Protein AF-A0A7R6V7Q6-F1 (afdb_monomer)

Nearest PDB structures (foldseek):
  5gw1-assembly1_B  TM=4.622E-01  e=5.283E-01  Homo sapiens
  5gw1-assembly2_D  TM=3.504E-01  e=2.766E-01  Homo sapiens
  6koi-assembly11_U  TM=4.047E-01  e=8.970E-01  Homo sapiens
  1fa0-assembly1_A  TM=3.183E-01  e=2.586E+00  Saccharomyces cerevisiae
  9asn-assembly1_B  TM=2.276E-01  e=1.436E+00  Homo sapiens

Structure (mmCIF, N/CA/C/O backbone):
data_AF-A0A7R6V7Q6-F1
#
_entry.id   AF-A0A7R6V7Q6-F1
#
loop_
_atom_site.group_PDB
_atom_site.id
_atom_site.type_symbol
_atom_site.label_atom_id
_atom_site.label_alt_id
_atom_site.label_comp_id
_atom_site.label_asym_id
_atom_site.label_entity_id
_atom_site.label_seq_id
_atom_site.pdbx_PDB_ins_code
_atom_site.Cartn_x
_atom_site.Cartn_y
_atom_site.Cartn_z
_atom_site.occupancy
_atom_site.B_iso_or_equiv
_atom_site.auth_seq_id
_atom_site.auth_co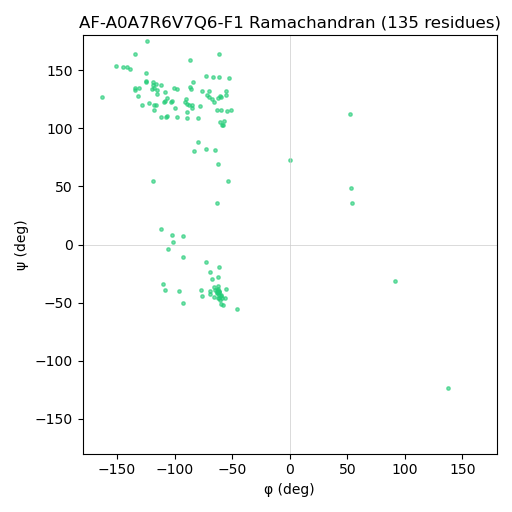mp_id
_atom_site.auth_asym_id
_atom_site.auth_atom_id
_atom_site.pdbx_PDB_model_num
ATOM 1 N N . MET A 1 1 ? 12.159 -14.041 18.995 1.00 44.66 1 MET A N 1
ATOM 2 C CA . MET A 1 1 ? 11.459 -13.236 17.969 1.00 44.66 1 MET A CA 1
ATOM 3 C C . MET A 1 1 ? 11.761 -11.775 18.256 1.00 44.66 1 MET A C 1
ATOM 5 O O . MET A 1 1 ? 11.492 -11.346 19.369 1.00 44.66 1 MET A O 1
ATOM 9 N N . LYS A 1 2 ? 12.407 -11.044 17.337 1.00 49.69 2 LYS A N 1
ATOM 10 C CA . LYS A 1 2 ? 12.547 -9.586 17.486 1.00 49.69 2 LYS A CA 1
ATOM 11 C C . LYS A 1 2 ? 11.165 -8.964 17.267 1.00 49.69 2 LYS A C 1
ATOM 13 O O . LYS A 1 2 ? 10.481 -9.353 16.325 1.00 49.69 2 LYS A O 1
ATOM 18 N N . SER A 1 3 ? 10.752 -8.061 18.152 1.00 66.62 3 SER A N 1
ATOM 19 C CA . SER A 1 3 ? 9.562 -7.231 17.945 1.00 66.62 3 SER A CA 1
ATOM 20 C C . SER A 1 3 ? 9.772 -6.396 16.685 1.00 66.62 3 SER A C 1
ATOM 22 O O . SER A 1 3 ? 10.814 -5.748 16.579 1.00 66.62 3 SER A O 1
ATOM 24 N N . LYS A 1 4 ? 8.823 -6.420 15.744 1.00 77.38 4 LYS A N 1
ATOM 25 C CA . LYS A 1 4 ? 8.814 -5.469 14.623 1.00 77.38 4 LYS A CA 1
ATOM 26 C C . LYS A 1 4 ? 8.554 -4.068 15.177 1.00 77.38 4 LYS A C 1
ATOM 28 O O . LYS A 1 4 ? 7.823 -3.922 16.159 1.00 77.38 4 LYS A O 1
ATOM 33 N N . GLU A 1 5 ? 9.180 -3.057 14.588 1.00 83.81 5 GLU A N 1
ATOM 34 C CA . GLU A 1 5 ? 8.873 -1.663 14.914 1.00 83.81 5 GLU A CA 1
ATOM 35 C C . GLU A 1 5 ? 7.499 -1.311 14.339 1.00 83.81 5 GLU A C 1
ATOM 37 O O . GLU A 1 5 ? 7.254 -1.568 13.162 1.00 83.81 5 GLU A O 1
ATOM 42 N N . GLN A 1 6 ? 6.605 -0.750 15.154 1.00 86.94 6 GLN A N 1
ATOM 43 C CA . GLN A 1 6 ? 5.268 -0.358 14.715 1.00 86.94 6 GLN A CA 1
ATOM 44 C C . GLN A 1 6 ? 5.197 1.158 14.508 1.00 86.94 6 GLN A C 1
ATOM 46 O O . GLN A 1 6 ? 5.419 1.929 15.441 1.00 86.94 6 GLN A O 1
ATOM 51 N N . LEU A 1 7 ? 4.838 1.578 13.296 1.00 86.56 7 LEU A N 1
ATOM 52 C CA . LEU A 1 7 ? 4.724 2.978 12.889 1.00 86.56 7 LEU A CA 1
ATOM 53 C C . LEU A 1 7 ? 3.272 3.306 12.525 1.00 86.56 7 LEU A C 1
ATOM 55 O O . LEU A 1 7 ? 2.607 2.518 11.858 1.00 86.56 7 LEU A O 1
ATOM 59 N N . ILE A 1 8 ? 2.773 4.474 12.942 1.00 86.19 8 ILE A N 1
ATOM 60 C CA . ILE A 1 8 ? 1.399 4.912 12.647 1.00 86.19 8 ILE A CA 1
ATOM 61 C C . ILE A 1 8 ? 1.417 5.897 11.479 1.00 86.19 8 ILE A C 1
ATOM 63 O O . ILE A 1 8 ? 1.986 6.985 11.584 1.00 86.19 8 ILE A O 1
ATOM 67 N N . ALA A 1 9 ? 0.771 5.528 10.377 1.00 83.19 9 ALA A N 1
ATOM 68 C CA . ALA A 1 9 ? 0.695 6.356 9.181 1.00 83.19 9 ALA A CA 1
ATOM 69 C C . ALA A 1 9 ? -0.461 7.360 9.242 1.00 83.19 9 ALA A C 1
ATOM 71 O O . ALA A 1 9 ? -1.595 6.991 9.559 1.00 83.19 9 ALA A O 1
ATOM 72 N N . LYS A 1 10 ? -0.170 8.618 8.882 1.00 80.31 10 LYS A N 1
ATOM 73 C CA . LYS A 1 10 ? -1.153 9.714 8.859 1.00 80.31 10 LYS A CA 1
ATOM 74 C C . LYS A 1 10 ? -1.539 10.157 7.456 1.00 80.31 10 LYS A C 1
ATOM 76 O O . LYS A 1 10 ? -2.688 10.512 7.224 1.00 80.31 10 LYS A O 1
ATOM 81 N N . GLN A 1 11 ? -0.576 10.199 6.539 1.00 85.94 11 GLN A N 1
ATOM 82 C CA . GLN A 1 11 ? -0.793 10.663 5.170 1.00 85.94 11 GLN A CA 1
ATOM 83 C C . GLN A 1 11 ? 0.056 9.863 4.189 1.00 85.94 11 GLN A C 1
ATOM 85 O O . GLN A 1 11 ? 1.137 9.385 4.537 1.00 85.94 11 GLN A O 1
ATOM 90 N N . PHE A 1 12 ? -0.428 9.780 2.953 1.00 89.19 12 PHE A N 1
ATOM 91 C CA . PHE A 1 12 ? 0.195 9.028 1.874 1.00 89.19 12 PHE A CA 1
ATOM 92 C C . PHE A 1 12 ? 0.448 9.929 0.667 1.00 89.19 12 PHE A C 1
ATOM 94 O O . PHE A 1 12 ? -0.388 10.756 0.303 1.00 89.19 12 PHE A O 1
ATOM 101 N N . THR A 1 13 ? 1.591 9.746 0.020 1.00 90.31 13 THR A N 1
ATOM 102 C CA . THR A 1 13 ? 1.916 10.350 -1.276 1.00 90.31 13 THR A CA 1
ATOM 103 C C . THR A 1 13 ? 2.511 9.273 -2.167 1.00 90.31 13 THR A C 1
ATOM 105 O O . THR A 1 13 ? 3.376 8.527 -1.722 1.00 90.31 13 THR A O 1
ATOM 108 N N . SER A 1 14 ? 2.061 9.166 -3.413 1.00 90.94 14 SER A N 1
ATOM 109 C CA . S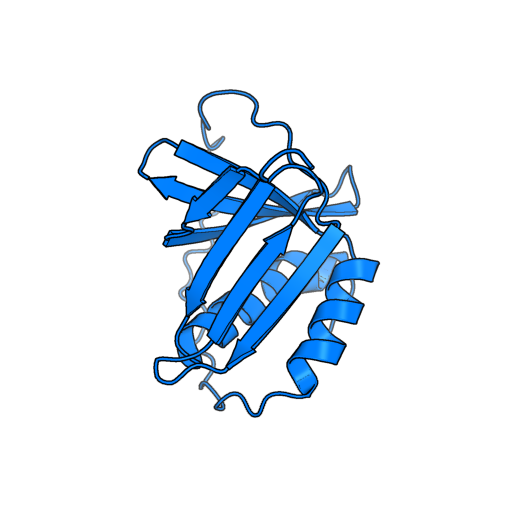ER A 1 14 ? 2.572 8.179 -4.366 1.00 90.94 14 SER A CA 1
ATOM 110 C C . SER A 1 14 ? 3.342 8.856 -5.494 1.00 90.94 14 SER A C 1
ATOM 112 O O . SER A 1 14 ? 2.916 9.874 -6.037 1.00 90.94 14 SER A O 1
ATOM 114 N N . VAL A 1 15 ? 4.479 8.268 -5.856 1.00 91.12 15 VAL A N 1
ATOM 115 C CA . VAL A 1 15 ? 5.326 8.703 -6.971 1.00 91.12 15 VAL A CA 1
ATOM 116 C C . VAL A 1 15 ? 5.723 7.469 -7.769 1.00 91.12 15 VAL A C 1
ATOM 118 O O . VAL A 1 15 ? 6.092 6.454 -7.185 1.00 91.12 15 VAL A O 1
ATOM 121 N N . TYR A 1 16 ? 5.632 7.530 -9.092 1.00 91.50 16 TYR A N 1
ATOM 122 C CA . TYR A 1 16 ? 6.140 6.464 -9.949 1.00 91.50 16 TYR A CA 1
ATOM 123 C C . TYR A 1 16 ? 7.623 6.699 -10.245 1.00 91.50 16 TYR A C 1
ATOM 125 O O . TYR A 1 16 ? 8.020 7.827 -10.537 1.00 91.50 16 TYR A O 1
ATOM 133 N N . ASP A 1 17 ? 8.431 5.645 -10.164 1.00 88.50 17 ASP A N 1
ATOM 134 C CA . ASP A 1 17 ? 9.834 5.665 -10.560 1.00 88.50 17 ASP A CA 1
ATOM 135 C C . ASP A 1 17 ? 10.030 4.801 -11.804 1.00 88.50 17 ASP A C 1
ATOM 137 O O . ASP A 1 17 ? 9.933 3.572 -11.763 1.00 88.50 17 ASP A O 1
ATOM 141 N N . GLU A 1 18 ? 10.308 5.475 -12.919 1.00 85.56 18 GLU A N 1
ATOM 142 C CA . GLU A 1 18 ? 10.476 4.851 -14.231 1.00 85.56 18 GLU A CA 1
ATOM 143 C C . GLU A 1 18 ? 11.752 4.007 -14.333 1.00 85.56 18 GLU A C 1
ATOM 145 O O . GLU A 1 18 ? 11.823 3.111 -15.170 1.00 85.56 18 GLU A O 1
ATOM 150 N N . ARG A 1 19 ? 12.775 4.285 -13.510 1.00 86.12 19 ARG A N 1
ATOM 151 C CA . ARG A 1 19 ? 14.068 3.584 -13.575 1.00 86.12 19 ARG A CA 1
ATOM 152 C C . ARG A 1 19 ? 13.978 2.206 -12.940 1.00 86.12 19 ARG A C 1
ATOM 154 O O . ARG A 1 19 ? 14.580 1.261 -13.439 1.00 86.12 19 ARG A O 1
ATOM 161 N N . GLU A 1 20 ? 13.242 2.118 -11.838 1.00 83.62 20 GLU A N 1
ATOM 162 C CA . GLU A 1 20 ? 13.043 0.883 -11.076 1.00 83.62 20 GLU A CA 1
ATOM 163 C C . GLU A 1 20 ? 11.777 0.117 -11.502 1.00 83.62 20 GLU A C 1
ATOM 165 O O . GLU A 1 20 ? 11.601 -1.026 -11.075 1.00 83.62 20 GLU A O 1
ATOM 170 N N . ASP A 1 21 ? 10.905 0.733 -12.318 1.00 87.56 21 ASP A N 1
ATOM 171 C CA . ASP A 1 21 ? 9.555 0.257 -12.672 1.00 87.56 21 ASP A CA 1
ATOM 172 C C . ASP A 1 21 ? 8.710 -0.058 -11.422 1.00 87.56 21 ASP A C 1
ATOM 174 O O . ASP A 1 21 ? 8.129 -1.137 -11.244 1.00 87.56 21 ASP A O 1
ATOM 178 N N . ARG A 1 22 ? 8.701 0.885 -10.472 1.00 92.31 22 ARG A N 1
ATOM 179 C CA . ARG A 1 22 ? 8.063 0.718 -9.157 1.00 92.31 22 ARG A CA 1
ATOM 180 C C . ARG A 1 22 ? 7.322 1.972 -8.725 1.00 92.31 22 ARG A C 1
ATOM 182 O O . ARG A 1 22 ? 7.701 3.094 -9.048 1.00 92.31 22 ARG A O 1
ATOM 189 N N . LEU A 1 23 ? 6.276 1.782 -7.925 1.00 93.56 23 LEU A N 1
ATOM 190 C CA . LEU A 1 23 ? 5.609 2.874 -7.225 1.00 93.56 23 LEU A CA 1
ATOM 191 C C . LEU A 1 23 ? 6.261 3.080 -5.860 1.00 93.56 23 LEU A C 1
ATOM 193 O O . LEU A 1 23 ? 6.335 2.153 -5.057 1.00 93.56 23 LEU A O 1
ATOM 197 N N . ARG A 1 24 ? 6.696 4.306 -5.582 1.00 93.25 24 ARG A N 1
ATOM 198 C CA . ARG A 1 24 ? 7.128 4.754 -4.261 1.00 93.25 24 ARG A CA 1
ATOM 199 C C . ARG A 1 24 ? 5.923 5.300 -3.507 1.00 93.25 24 ARG A C 1
ATOM 201 O O . ARG A 1 24 ? 5.370 6.330 -3.890 1.00 93.25 24 ARG A O 1
ATOM 208 N N . LEU A 1 25 ? 5.526 4.627 -2.434 1.00 92.38 25 LEU A N 1
ATOM 209 C CA . LEU A 1 25 ? 4.519 5.111 -1.497 1.00 92.38 25 LEU A CA 1
ATOM 210 C C . LEU A 1 25 ? 5.226 5.748 -0.299 1.00 92.38 25 LEU A C 1
A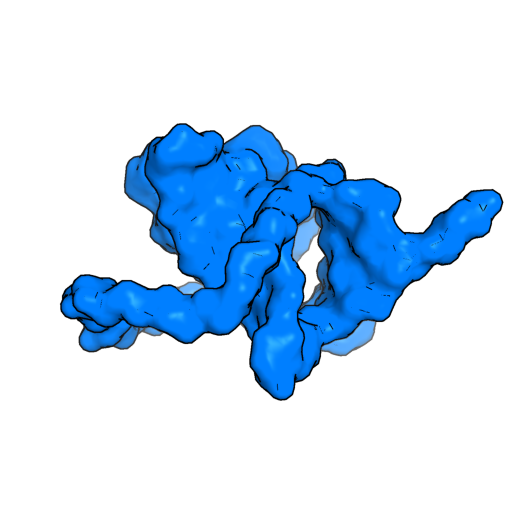TOM 212 O O . LEU A 1 25 ? 5.860 5.071 0.505 1.00 92.38 25 LEU A O 1
ATOM 216 N N . ILE A 1 26 ? 5.129 7.065 -0.200 1.00 91.56 26 ILE A N 1
ATOM 217 C CA . ILE A 1 26 ? 5.674 7.864 0.890 1.00 91.56 26 ILE A CA 1
ATOM 218 C C . ILE A 1 26 ? 4.615 7.962 1.983 1.00 91.56 26 ILE A C 1
ATOM 220 O O . ILE A 1 26 ? 3.514 8.467 1.761 1.00 91.56 26 ILE A O 1
ATOM 224 N N . VAL A 1 27 ? 4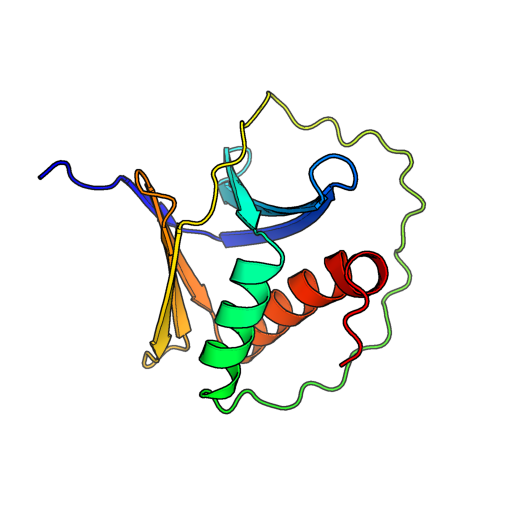.970 7.490 3.168 1.00 89.81 27 VAL A N 1
ATOM 225 C CA . VAL A 1 27 ? 4.128 7.451 4.355 1.00 89.81 27 VAL A CA 1
ATOM 226 C C . VAL A 1 27 ? 4.614 8.515 5.331 1.00 89.81 27 VAL A C 1
ATOM 228 O O . VAL A 1 27 ? 5.684 8.385 5.921 1.00 89.81 27 VAL A O 1
ATOM 231 N N . ASN A 1 28 ? 3.833 9.571 5.536 1.00 85.56 28 ASN A N 1
ATOM 232 C CA . ASN A 1 28 ? 4.169 10.597 6.521 1.00 85.56 28 ASN A CA 1
ATOM 233 C C . ASN A 1 28 ? 3.672 10.161 7.906 1.00 85.56 28 ASN A C 1
ATOM 235 O O . ASN A 1 28 ? 2.471 9.944 8.106 1.00 85.56 28 ASN A O 1
ATOM 239 N N . LEU A 1 29 ? 4.603 10.035 8.857 1.00 81.88 29 LEU A N 1
ATOM 240 C CA . LEU A 1 29 ? 4.327 9.596 10.232 1.00 81.88 29 LEU A CA 1
ATOM 241 C C . LEU A 1 29 ? 4.074 10.804 11.141 1.00 81.88 29 LEU A C 1
ATOM 243 O O . LEU A 1 29 ? 3.066 10.871 11.840 1.00 81.88 29 LEU A O 1
ATOM 247 N N . ASN A 1 30 ? 4.980 11.783 11.091 1.00 76.06 30 ASN A N 1
ATOM 248 C CA . ASN A 1 30 ? 4.914 13.085 11.760 1.00 76.06 30 ASN A CA 1
ATOM 249 C C . ASN A 1 30 ? 5.927 13.996 11.080 1.00 76.06 30 ASN A C 1
ATOM 251 O O . ASN A 1 30 ? 7.077 13.604 11.001 1.00 76.06 30 ASN A O 1
ATOM 255 N N . TYR A 1 31 ? 5.557 15.191 10.616 1.00 64.25 31 TYR A N 1
ATOM 256 C CA . TYR A 1 31 ? 6.515 16.068 9.934 1.00 64.25 31 TYR A CA 1
ATOM 257 C C . TYR A 1 31 ? 7.769 16.338 10.800 1.00 64.25 31 TYR A C 1
ATOM 259 O O . TYR A 1 31 ? 7.607 16.697 11.969 1.00 64.25 31 TYR A O 1
ATOM 267 N N . PRO A 1 32 ? 9.001 16.206 10.262 1.00 71.19 32 PRO A N 1
ATOM 268 C CA . PRO A 1 32 ? 9.365 15.824 8.887 1.00 71.19 32 PRO A CA 1
ATOM 269 C C . PRO A 1 32 ? 9.622 14.310 8.681 1.00 71.19 32 PRO A C 1
ATOM 271 O O . PRO A 1 32 ? 10.078 13.900 7.618 1.00 71.19 32 PRO A O 1
ATOM 274 N N . THR A 1 33 ? 9.366 13.470 9.684 1.00 81.25 33 THR A N 1
ATOM 275 C CA . THR A 1 33 ? 9.524 12.011 9.652 1.00 81.25 33 THR A CA 1
ATOM 276 C C . THR A 1 33 ? 8.549 11.334 8.686 1.00 81.25 33 THR A C 1
ATOM 278 O O . THR A 1 33 ? 7.320 11.397 8.830 1.00 81.25 33 THR A O 1
ATOM 281 N N . ARG A 1 34 ? 9.126 10.598 7.739 1.00 87.00 34 ARG A N 1
ATOM 282 C CA . ARG A 1 34 ? 8.424 9.779 6.753 1.00 87.00 34 ARG A CA 1
ATOM 283 C C . ARG A 1 34 ? 9.069 8.402 6.629 1.00 87.00 34 ARG A C 1
ATOM 285 O O . ARG A 1 34 ? 10.220 8.219 7.025 1.00 87.00 34 ARG A O 1
ATOM 292 N N . TYR A 1 35 ? 8.335 7.477 6.033 1.00 89.06 35 TYR A N 1
ATOM 293 C CA . TYR A 1 35 ? 8.781 6.138 5.689 1.00 89.06 35 TYR A CA 1
ATOM 294 C C . TYR A 1 35 ? 8.413 5.846 4.237 1.00 89.06 35 TYR A C 1
ATOM 296 O O . TYR A 1 35 ? 7.299 6.140 3.808 1.00 89.06 35 TYR A O 1
ATOM 304 N N . ASP A 1 36 ? 9.337 5.294 3.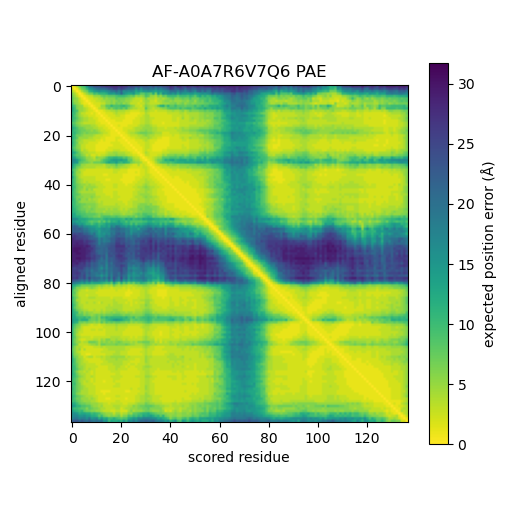464 1.00 92.00 36 ASP A N 1
ATOM 305 C CA . ASP A 1 36 ? 9.185 5.173 2.019 1.00 92.00 36 ASP A CA 1
ATOM 306 C C . ASP A 1 36 ? 9.116 3.698 1.636 1.00 92.00 36 ASP A C 1
ATOM 308 O O . ASP A 1 36 ? 9.969 2.908 2.030 1.00 92.00 36 ASP A O 1
ATOM 312 N N . LEU A 1 37 ? 8.105 3.333 0.854 1.00 93.38 37 LEU A N 1
ATOM 313 C CA . LEU A 1 37 ? 7.830 1.956 0.463 1.00 93.38 37 LEU A CA 1
ATOM 314 C C . LEU A 1 37 ? 7.906 1.788 -1.052 1.00 93.38 37 LEU A C 1
ATOM 316 O O . LEU A 1 37 ? 7.342 2.592 -1.791 1.00 93.38 37 LEU A O 1
ATOM 320 N N . TRP A 1 38 ? 8.529 0.709 -1.514 1.00 95.56 38 TRP A N 1
ATOM 321 C CA . TRP A 1 38 ? 8.443 0.247 -2.894 1.00 95.56 38 TRP A CA 1
ATOM 322 C C . TRP A 1 38 ? 7.296 -0.743 -3.062 1.00 95.56 38 TRP A C 1
ATOM 324 O O . TRP A 1 38 ? 7.276 -1.808 -2.447 1.00 95.56 38 TRP A O 1
ATOM 334 N N . ILE A 1 39 ? 6.383 -0.417 -3.969 1.00 94.44 39 ILE A N 1
ATOM 335 C CA . ILE A 1 39 ? 5.302 -1.282 -4.426 1.00 94.44 39 ILE A CA 1
ATOM 336 C C . ILE A 1 39 ? 5.609 -1.701 -5.861 1.00 94.44 39 ILE A C 1
ATOM 338 O O . ILE A 1 39 ? 5.780 -0.869 -6.754 1.00 94.44 39 ILE A O 1
ATOM 342 N N . THR A 1 40 ? 5.677 -3.011 -6.087 1.00 93.12 40 THR A N 1
ATOM 343 C CA . THR A 1 40 ? 5.847 -3.583 -7.428 1.00 93.12 40 THR A CA 1
ATOM 344 C C . THR A 1 40 ? 4.500 -3.762 -8.115 1.00 93.12 40 THR A C 1
ATOM 346 O O . THR A 1 40 ? 3.463 -3.898 -7.459 1.00 93.12 40 THR A O 1
ATOM 349 N N . ARG A 1 41 ? 4.515 -3.856 -9.447 1.00 91.00 41 ARG A N 1
ATOM 350 C CA . ARG A 1 41 ? 3.316 -4.153 -10.240 1.00 91.00 41 ARG A CA 1
ATOM 351 C C . ARG A 1 41 ? 2.634 -5.455 -9.820 1.00 91.00 41 ARG A C 1
ATOM 353 O O . ARG A 1 41 ? 1.422 -5.486 -9.628 1.00 91.00 41 ARG A O 1
ATOM 360 N N . ALA A 1 42 ? 3.415 -6.520 -9.628 1.00 89.62 42 ALA A N 1
ATOM 361 C CA . ALA A 1 42 ? 2.898 -7.821 -9.209 1.00 89.62 42 ALA A CA 1
ATOM 362 C C . ALA A 1 42 ? 2.249 -7.765 -7.818 1.00 89.62 42 ALA A C 1
ATOM 364 O O . ALA A 1 42 ? 1.215 -8.392 -7.595 1.00 89.62 42 ALA A O 1
ATOM 365 N N . PHE A 1 43 ? 2.839 -7.001 -6.893 1.00 91.50 43 PHE A N 1
ATOM 366 C CA . PHE A 1 43 ? 2.258 -6.792 -5.572 1.00 91.50 43 PHE A CA 1
ATOM 367 C C . PHE A 1 43 ? 0.942 -6.012 -5.656 1.00 91.50 43 PHE A C 1
ATOM 369 O O . PHE A 1 43 ? -0.046 -6.423 -5.053 1.00 91.50 43 PHE A O 1
ATOM 376 N N . LEU A 1 44 ? 0.901 -4.934 -6.450 1.00 90.94 44 LEU A N 1
ATOM 377 C CA . LEU A 1 44 ? -0.311 -4.133 -6.615 1.00 90.94 44 LEU A CA 1
ATOM 378 C C . LEU A 1 44 ? -1.476 -4.963 -7.167 1.00 90.94 44 LEU A C 1
ATOM 380 O O . LEU A 1 44 ? -2.580 -4.861 -6.651 1.00 90.94 44 LEU A O 1
ATOM 384 N N . ILE A 1 45 ? -1.240 -5.814 -8.168 1.00 87.81 45 ILE A N 1
ATOM 385 C CA . ILE A 1 45 ? -2.293 -6.670 -8.740 1.00 87.81 45 ILE A CA 1
ATOM 386 C C . ILE A 1 45 ? -2.885 -7.604 -7.675 1.00 87.81 45 ILE A C 1
ATOM 388 O O . ILE A 1 45 ? -4.103 -7.709 -7.567 1.00 87.81 45 ILE A O 1
ATOM 392 N N . LYS A 1 46 ? -2.038 -8.232 -6.847 1.00 88.06 46 LYS A N 1
ATOM 393 C CA . LYS A 1 46 ? -2.500 -9.075 -5.730 1.00 88.06 46 LYS A CA 1
ATOM 394 C C . LYS A 1 46 ? -3.298 -8.274 -4.703 1.00 88.06 46 LYS A C 1
ATOM 396 O O . LYS A 1 46 ? -4.320 -8.742 -4.220 1.00 88.06 46 LYS A O 1
ATOM 401 N N . LEU A 1 47 ? -2.846 -7.061 -4.387 1.00 87.75 47 LEU A N 1
ATOM 402 C CA . LEU A 1 47 ? -3.549 -6.175 -3.464 1.00 87.75 47 LEU A CA 1
ATOM 403 C C . LEU A 1 47 ? -4.935 -5.784 -3.997 1.00 87.75 47 LEU A C 1
ATOM 405 O O . LEU A 1 47 ? -5.890 -5.762 -3.229 1.00 87.75 47 LEU A O 1
ATOM 409 N N . LEU A 1 48 ? -5.062 -5.495 -5.294 1.00 87.94 48 LEU A N 1
ATOM 410 C CA . LEU A 1 48 ? -6.348 -5.173 -5.920 1.00 87.94 48 LEU A CA 1
ATOM 411 C C . LEU A 1 48 ? -7.316 -6.361 -5.900 1.00 87.94 48 LEU A C 1
ATOM 413 O O . LEU A 1 48 ? -8.499 -6.164 -5.635 1.00 87.94 48 LEU A O 1
ATOM 417 N N . ASP A 1 49 ? -6.818 -7.577 -6.129 1.00 87.69 49 ASP A N 1
ATOM 418 C CA . ASP A 1 49 ? -7.617 -8.802 -6.019 1.00 87.69 49 ASP A CA 1
ATOM 419 C C . ASP A 1 49 ? -8.153 -8.997 -4.591 1.00 87.69 49 ASP A C 1
ATOM 421 O O . ASP A 1 49 ? -9.352 -9.191 -4.393 1.00 87.69 49 ASP A O 1
ATOM 425 N N . GLU A 1 50 ? -7.306 -8.824 -3.572 1.00 86.25 50 GLU A N 1
ATOM 426 C CA . GLU A 1 50 ? -7.740 -8.852 -2.169 1.00 86.25 50 GLU A CA 1
ATOM 427 C C . GLU A 1 50 ? -8.753 -7.747 -1.848 1.00 86.25 50 GLU A C 1
ATOM 429 O O . GLU A 1 50 ? -9.751 -7.987 -1.168 1.00 86.25 50 GLU A O 1
ATOM 434 N N . LEU A 1 51 ? -8.535 -6.540 -2.375 1.00 86.31 51 LEU A N 1
ATOM 435 C CA . LEU A 1 51 ? -9.422 -5.401 -2.161 1.00 86.31 51 LEU A CA 1
ATOM 436 C C . LEU A 1 51 ? -10.797 -5.574 -2.810 1.00 86.31 51 LEU A C 1
ATOM 438 O O . LEU A 1 51 ? -11.781 -5.058 -2.281 1.00 86.31 51 LEU A O 1
ATOM 442 N N . SER A 1 52 ? -10.878 -6.315 -3.917 1.00 84.06 52 SER A N 1
ATOM 443 C CA . SER A 1 52 ? -12.137 -6.594 -4.620 1.00 84.06 52 SER A CA 1
ATOM 444 C C . SER A 1 52 ? -13.153 -7.356 -3.760 1.00 84.06 52 SER A C 1
ATOM 446 O O . SER A 1 52 ? -14.354 -7.312 -4.020 1.00 84.06 52 SER A O 1
ATOM 448 N N . LYS A 1 53 ? -12.683 -8.010 -2.689 1.00 85.50 53 LYS A N 1
ATOM 449 C CA . LYS A 1 53 ? -13.515 -8.724 -1.713 1.00 85.50 53 LYS A CA 1
ATOM 450 C C . LYS A 1 53 ? -14.292 -7.775 -0.796 1.00 85.50 53 LYS A C 1
ATOM 452 O O . LYS A 1 53 ? -15.229 -8.211 -0.128 1.00 85.50 53 LYS A O 1
ATOM 457 N N . PHE A 1 54 ? -13.924 -6.492 -0.743 1.00 83.19 54 PHE A N 1
ATOM 458 C CA . PHE A 1 54 ? -14.617 -5.483 0.054 1.00 83.19 54 PHE A CA 1
ATOM 459 C C . PHE A 1 54 ? -15.596 -4.678 -0.805 1.00 83.19 54 PHE A C 1
ATOM 461 O O . PHE A 1 54 ? -15.251 -4.160 -1.864 1.00 83.19 54 PHE A O 1
ATOM 468 N N . SER A 1 55 ? -16.816 -4.489 -0.299 1.00 77.06 55 SER A N 1
ATOM 469 C CA . SER A 1 55 ? -17.798 -3.594 -0.916 1.00 77.06 55 SER A CA 1
ATOM 470 C C . SER A 1 55 ? -17.488 -2.140 -0.542 1.00 77.06 55 SER A C 1
ATOM 472 O O . SER A 1 55 ? -17.987 -1.632 0.463 1.00 77.06 55 SER A O 1
ATOM 474 N N . LEU A 1 56 ? -16.637 -1.472 -1.324 1.00 79.00 56 LEU A N 1
ATOM 475 C CA . LEU A 1 56 ? -16.323 -0.051 -1.139 1.00 79.00 56 LEU A CA 1
ATOM 476 C C . LEU A 1 56 ? -17.377 0.835 -1.829 1.00 79.00 56 LEU A C 1
ATOM 478 O O . LEU A 1 56 ? -17.784 0.521 -2.947 1.00 79.00 56 LEU A O 1
ATOM 482 N N . PRO A 1 57 ? -17.806 1.952 -1.211 1.00 71.44 57 PRO A N 1
ATOM 483 C CA . PRO A 1 57 ? -18.819 2.830 -1.793 1.00 71.44 57 PRO A CA 1
ATOM 484 C C . PRO A 1 57 ? -18.351 3.407 -3.132 1.00 71.44 57 PRO A C 1
ATOM 486 O O . PRO A 1 57 ? -17.168 3.716 -3.308 1.00 71.44 57 PRO A O 1
ATOM 489 N N . GLU A 1 58 ? -19.268 3.583 -4.084 1.00 66.31 58 GLU A N 1
ATOM 490 C CA . GLU A 1 58 ? -19.020 4.393 -5.276 1.00 66.31 58 GLU A CA 1
ATOM 491 C C . GLU A 1 58 ? -18.761 5.839 -4.842 1.00 66.31 58 GLU A C 1
ATOM 493 O O . GLU A 1 58 ? -19.514 6.408 -4.059 1.00 66.31 58 GLU A O 1
ATOM 498 N N . ILE A 1 59 ? -17.631 6.399 -5.269 1.00 62.53 59 ILE A N 1
ATOM 499 C CA . ILE A 1 59 ? -17.324 7.810 -5.047 1.00 62.53 59 ILE A CA 1
ATOM 500 C C . ILE A 1 59 ? -17.460 8.421 -6.428 1.00 62.53 59 ILE A C 1
ATOM 502 O O . ILE A 1 59 ? -16.805 7.937 -7.352 1.00 62.53 59 ILE A O 1
ATOM 506 N N . GLU A 1 60 ? -18.316 9.431 -6.563 1.00 59.91 60 GLU A N 1
ATOM 507 C CA . GLU A 1 60 ? -18.323 10.286 -7.745 1.00 59.91 60 GLU A CA 1
ATOM 508 C C . GLU A 1 60 ? -16.898 10.818 -7.903 1.00 59.91 60 GLU A C 1
ATOM 510 O O . GLU A 1 60 ? -16.379 11.471 -6.994 1.00 59.91 60 GLU A O 1
ATOM 515 N N . GLU A 1 61 ? -16.211 10.440 -8.985 1.00 55.47 61 GLU A N 1
ATOM 516 C CA . GLU A 1 61 ? -14.876 10.963 -9.244 1.00 55.47 61 GLU A CA 1
ATOM 517 C C . GLU A 1 61 ? -14.998 12.482 -9.334 1.00 55.47 61 GLU A C 1
ATOM 519 O O . GLU A 1 61 ? -15.473 13.008 -10.341 1.00 55.47 61 GLU A O 1
ATOM 524 N N . GLU A 1 62 ? -14.596 13.198 -8.278 1.00 49.91 62 GLU A N 1
ATOM 525 C CA . GLU A 1 62 ? -14.465 14.641 -8.389 1.00 49.91 62 GLU A CA 1
ATOM 526 C C . GLU A 1 62 ? -13.516 14.900 -9.567 1.00 49.91 62 GLU A C 1
ATOM 528 O O . GLU A 1 62 ? -12.443 14.270 -9.637 1.00 49.91 62 GLU A O 1
ATOM 533 N N . PRO A 1 63 ? -13.924 15.758 -10.526 1.00 40.06 63 PRO A N 1
ATOM 534 C CA . PRO A 1 63 ? -13.094 16.072 -11.672 1.00 40.06 63 PRO A CA 1
ATOM 535 C C . PRO A 1 63 ? -11.728 16.502 -11.149 1.00 40.06 63 PRO A C 1
ATOM 537 O O . PRO A 1 63 ? -11.657 17.132 -10.088 1.00 40.06 63 PRO A O 1
ATOM 540 N N . PRO A 1 64 ? -10.639 16.138 -11.844 1.00 43.06 64 PRO A N 1
ATOM 541 C CA . PRO A 1 64 ? -9.306 16.458 -11.377 1.00 43.06 64 PRO A CA 1
ATOM 542 C C . PRO A 1 64 ? -9.265 17.949 -11.071 1.00 43.06 64 PRO A C 1
ATOM 544 O O . PRO A 1 64 ? -9.424 18.776 -11.967 1.00 43.06 64 PRO A O 1
ATOM 547 N N . SER A 1 65 ? -9.059 18.301 -9.803 1.00 36.94 65 SER A N 1
ATOM 548 C CA . SER A 1 65 ? -8.578 19.628 -9.477 1.00 36.94 65 SER A CA 1
ATOM 549 C C . SER A 1 65 ? -7.275 19.763 -10.253 1.00 36.94 65 SER A C 1
ATOM 551 O O . SER A 1 65 ? -6.299 19.077 -9.937 1.00 36.94 65 SER A O 1
ATOM 553 N N . THR A 1 66 ? -7.301 20.558 -11.323 1.00 32.88 66 THR A N 1
ATOM 554 C CA . THR A 1 66 ? -6.168 20.960 -12.159 1.00 32.88 66 THR A CA 1
ATOM 555 C C . THR A 1 66 ? -5.180 21.755 -11.317 1.00 32.88 66 THR A C 1
ATOM 557 O O . THR A 1 66 ? -5.009 22.950 -11.478 1.00 32.88 66 THR A O 1
ATOM 560 N N . ASN A 1 67 ? -4.538 21.056 -10.394 1.00 33.94 67 ASN A N 1
ATOM 561 C CA . ASN A 1 67 ? -3.203 21.319 -9.916 1.00 33.94 67 ASN A CA 1
ATOM 562 C C . ASN A 1 67 ? -2.393 20.064 -10.266 1.00 33.94 67 ASN A C 1
ATOM 564 O O . ASN A 1 67 ? -1.767 19.440 -9.416 1.00 33.94 67 ASN A O 1
ATOM 568 N N . GLN A 1 68 ? -2.410 19.681 -11.550 1.00 38.34 68 GLN A N 1
ATOM 569 C CA . GLN A 1 68 ? -1.161 19.251 -12.165 1.00 38.34 68 GLN A CA 1
ATOM 570 C C . GLN A 1 68 ? -0.293 20.503 -12.174 1.00 38.34 68 GLN A C 1
ATOM 572 O O . GLN A 1 68 ? -0.276 21.264 -13.136 1.00 38.34 68 GLN A O 1
ATOM 577 N N . SER A 1 69 ? 0.340 20.793 -11.043 1.00 34.56 69 SER A N 1
ATOM 578 C CA . SER A 1 69 ? 1.493 21.657 -11.089 1.00 34.56 69 SER A CA 1
ATOM 579 C C . SER A 1 69 ? 2.486 20.947 -12.002 1.00 34.56 69 SER A C 1
ATOM 581 O O . SER A 1 69 ? 2.965 19.853 -11.699 1.00 34.56 69 SER A O 1
ATOM 583 N N . ASP A 1 70 ? 2.777 21.593 -13.128 1.00 38.97 70 ASP A N 1
ATOM 584 C CA . ASP A 1 70 ? 4.055 21.562 -13.839 1.00 38.97 70 ASP A CA 1
ATOM 585 C C . ASP A 1 70 ? 5.201 21.929 -12.869 1.00 38.97 70 ASP A C 1
ATOM 587 O O . ASP A 1 70 ? 5.982 22.859 -13.065 1.00 38.97 70 ASP A O 1
ATOM 591 N N . ALA A 1 71 ? 5.303 21.214 -11.754 1.00 40.94 71 ALA A N 1
ATOM 592 C CA . ALA A 1 71 ? 6.348 21.378 -10.780 1.00 40.94 71 ALA A CA 1
ATOM 593 C C . ALA A 1 71 ? 7.547 20.572 -11.274 1.00 40.94 71 ALA A C 1
ATOM 595 O O . ALA A 1 71 ? 7.892 19.518 -10.749 1.00 40.94 71 ALA A O 1
ATOM 596 N N . LYS A 1 72 ? 8.282 21.177 -12.211 1.00 37.56 72 LYS A N 1
ATOM 597 C CA . LYS A 1 72 ? 9.752 21.138 -12.196 1.00 37.56 72 LYS A CA 1
ATOM 598 C C . LYS A 1 72 ? 10.311 21.836 -10.938 1.00 37.56 72 LYS A C 1
ATOM 600 O O . LYS A 1 72 ? 11.349 22.488 -11.003 1.00 37.56 72 LYS A O 1
ATOM 605 N N . GLU A 1 73 ? 9.645 21.727 -9.792 1.00 30.48 73 GLU A N 1
ATOM 606 C CA . GLU A 1 73 ? 10.286 21.993 -8.517 1.00 30.48 73 GLU A CA 1
ATOM 607 C C . GLU A 1 73 ? 10.982 20.696 -8.124 1.00 30.48 73 GLU A C 1
ATOM 609 O O . GLU A 1 73 ? 10.310 19.676 -7.945 1.00 30.48 73 GLU A O 1
ATOM 614 N N . PRO A 1 74 ? 12.321 20.679 -8.005 1.00 37.78 74 PRO A N 1
ATOM 615 C CA . PRO A 1 74 ? 12.964 19.591 -7.305 1.00 37.78 74 PRO A CA 1
ATOM 616 C C . PRO A 1 74 ? 12.400 19.651 -5.894 1.00 37.78 74 PRO A C 1
ATOM 618 O O . PRO A 1 74 ? 12.721 20.559 -5.133 1.00 37.78 74 PRO A O 1
ATOM 621 N N . ALA A 1 75 ? 11.507 18.726 -5.562 1.00 44.78 75 ALA A N 1
ATOM 622 C CA . ALA A 1 75 ? 11.082 18.560 -4.195 1.00 44.78 75 ALA A CA 1
ATOM 623 C C . ALA A 1 75 ? 12.355 18.271 -3.392 1.00 44.78 75 ALA A C 1
ATOM 625 O O . ALA A 1 75 ? 12.954 17.196 -3.495 1.00 44.78 75 ALA A O 1
ATOM 626 N N . ILE A 1 76 ? 12.837 19.290 -2.676 1.00 39.09 76 ILE A N 1
ATOM 627 C CA . ILE A 1 76 ? 14.001 19.190 -1.807 1.00 39.09 76 ILE A CA 1
ATOM 628 C C . ILE A 1 76 ? 13.529 18.380 -0.608 1.00 39.09 76 ILE A C 1
ATOM 630 O O . ILE A 1 76 ? 13.109 18.912 0.416 1.00 39.09 76 ILE A O 1
ATOM 634 N N . TYR A 1 77 ? 13.520 17.063 -0.774 1.00 48.44 77 TYR A N 1
ATOM 635 C CA . TYR A 1 77 ? 13.263 16.142 0.310 1.00 48.44 77 TYR A CA 1
ATOM 636 C C . TYR A 1 77 ? 14.544 16.040 1.143 1.00 48.44 77 TYR A C 1
ATOM 638 O O . TYR A 1 77 ? 15.575 15.622 0.606 1.00 48.44 77 TYR A O 1
ATOM 646 N N . PRO A 1 78 ? 14.522 16.396 2.437 1.00 41.41 78 PRO A N 1
ATOM 647 C CA . PRO A 1 78 ? 15.675 16.176 3.292 1.00 41.41 78 PRO A CA 1
ATOM 648 C C . PRO A 1 78 ? 15.987 14.672 3.333 1.00 41.41 78 PRO A C 1
ATOM 650 O O . PRO A 1 78 ? 15.102 13.867 3.615 1.00 41.41 78 PRO A O 1
ATOM 653 N N . SER A 1 79 ? 17.246 14.326 3.039 1.00 45.88 79 SER A N 1
ATOM 654 C CA . SER A 1 79 ? 17.916 13.030 3.256 1.00 45.88 79 SER A CA 1
ATOM 655 C C . SER A 1 79 ? 17.229 11.756 2.719 1.00 45.88 79 SER A C 1
ATOM 657 O O . SER A 1 79 ? 16.207 11.303 3.213 1.00 45.88 79 SER A O 1
ATOM 659 N N . ILE A 1 80 ? 17.874 11.163 1.710 1.00 54.38 80 ILE A N 1
ATOM 660 C CA . ILE A 1 80 ? 18.005 9.735 1.353 1.00 54.38 80 ILE A CA 1
ATOM 661 C C . ILE A 1 80 ? 17.272 8.743 2.291 1.00 54.38 80 ILE A C 1
ATOM 663 O O . ILE A 1 80 ? 17.903 8.002 3.037 1.00 54.38 80 ILE A O 1
ATOM 667 N N . ASN A 1 81 ? 15.940 8.678 2.236 1.00 69.06 81 ASN A N 1
ATOM 668 C CA . ASN A 1 81 ? 15.228 7.499 2.725 1.00 69.06 81 ASN A CA 1
ATOM 669 C C . ASN A 1 81 ? 15.329 6.444 1.630 1.00 69.06 81 ASN A C 1
ATOM 671 O O . ASN A 1 81 ? 14.729 6.607 0.558 1.00 69.06 81 ASN A O 1
ATOM 675 N N . THR A 1 82 ? 16.121 5.405 1.889 1.00 84.75 82 THR A N 1
ATOM 676 C CA . THR A 1 82 ? 16.138 4.184 1.083 1.00 84.75 82 THR A CA 1
ATOM 677 C C . THR A 1 82 ? 14.756 3.549 1.192 1.00 84.75 82 THR A C 1
ATOM 679 O O . THR A 1 82 ? 14.366 3.192 2.300 1.00 84.75 82 THR A O 1
ATOM 682 N N . PRO A 1 83 ? 13.978 3.443 0.103 1.00 89.50 83 PRO A N 1
ATOM 683 C CA . PRO A 1 83 ? 12.645 2.880 0.211 1.00 89.50 83 PRO A CA 1
ATOM 684 C C . PRO A 1 83 ? 12.712 1.368 0.425 1.00 89.50 83 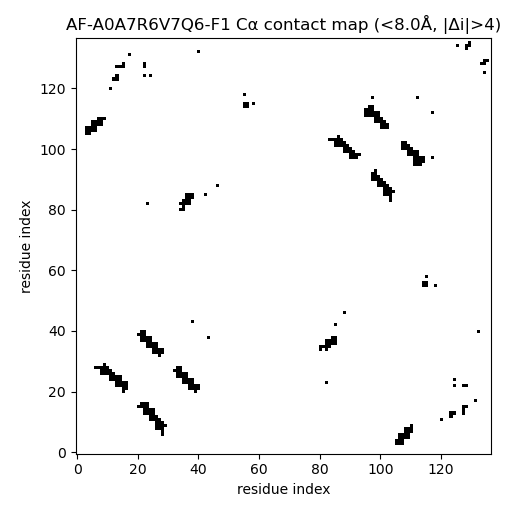PRO A C 1
ATOM 686 O O . PRO A 1 83 ? 13.574 0.682 -0.129 1.00 89.50 83 PRO A O 1
ATOM 689 N N . HIS A 1 84 ? 11.770 0.859 1.203 1.00 92.94 84 HIS A N 1
ATOM 690 C CA . HIS A 1 84 ? 11.704 -0.532 1.622 1.00 92.94 84 HIS A CA 1
ATOM 691 C C . HIS A 1 84 ? 10.691 -1.306 0.780 1.00 92.94 84 HIS A C 1
ATOM 693 O O . HIS A 1 84 ? 9.593 -0.818 0.521 1.00 92.94 84 HIS A O 1
ATOM 699 N N . LEU A 1 85 ? 11.046 -2.504 0.316 1.00 94.69 85 LEU A N 1
ATOM 700 C CA . LEU A 1 85 ? 10.140 -3.311 -0.500 1.00 94.69 85 LEU A CA 1
ATOM 701 C C . LEU A 1 85 ? 8.983 -3.831 0.354 1.00 94.69 85 LEU A C 1
ATOM 703 O O . LEU A 1 85 ? 9.208 -4.479 1.370 1.00 94.69 85 LEU A O 1
ATOM 707 N N . VAL A 1 86 ? 7.749 -3.585 -0.084 1.00 94.88 86 VAL A N 1
ATOM 708 C CA . VAL A 1 86 ? 6.576 -4.150 0.586 1.00 94.88 86 VAL A CA 1
ATOM 709 C C . VAL A 1 86 ? 6.563 -5.664 0.400 1.00 94.88 86 VAL A C 1
ATOM 711 O O . VAL A 1 86 ? 6.566 -6.162 -0.728 1.00 94.88 86 VAL A O 1
ATOM 714 N N . GLU A 1 87 ? 6.500 -6.389 1.512 1.00 94.00 87 GLU A N 1
ATOM 715 C CA . GLU A 1 87 ? 6.398 -7.847 1.532 1.00 94.00 87 GLU A CA 1
ATOM 716 C C . GLU A 1 87 ? 4.949 -8.306 1.676 1.00 94.00 87 GLU A C 1
ATOM 718 O O . GLU A 1 87 ? 4.524 -9.264 1.025 1.00 94.00 87 GLU A O 1
ATOM 723 N N . SER A 1 88 ? 4.168 -7.624 2.518 1.00 93.25 88 SER A N 1
ATOM 724 C CA . SER A 1 88 ? 2.766 -7.972 2.738 1.00 93.25 88 SER A CA 1
ATOM 725 C C . SER A 1 88 ? 1.909 -6.773 3.124 1.00 93.25 88 SER A C 1
ATOM 727 O O . SER A 1 88 ? 2.388 -5.780 3.673 1.00 93.25 88 SER A O 1
ATOM 729 N N . VAL A 1 89 ? 0.617 -6.883 2.814 1.00 92.94 89 VAL A N 1
ATOM 730 C CA . VAL A 1 89 ? -0.430 -5.964 3.256 1.00 92.94 89 VAL A CA 1
ATOM 731 C C . VAL A 1 89 ? -1.574 -6.807 3.794 1.00 92.94 89 VAL A C 1
ATOM 733 O O . VAL A 1 89 ? -2.052 -7.715 3.117 1.00 92.94 89 VAL A O 1
ATOM 736 N N . ASN A 1 90 ? -2.011 -6.502 5.009 1.00 92.56 90 ASN A N 1
ATOM 737 C CA . ASN A 1 90 ? -3.194 -7.085 5.617 1.00 92.56 90 ASN A CA 1
ATOM 738 C C . ASN A 1 90 ? -4.242 -5.990 5.821 1.00 92.56 90 ASN A C 1
ATOM 740 O O . ASN A 1 90 ? -3.918 -4.901 6.297 1.00 92.56 90 ASN A O 1
ATOM 744 N N . ILE A 1 91 ? -5.486 -6.274 5.439 1.00 91.75 91 ILE A N 1
ATOM 745 C CA . ILE A 1 91 ? -6.609 -5.352 5.584 1.00 91.75 91 ILE A CA 1
ATOM 746 C C . ILE A 1 91 ? -7.666 -6.047 6.427 1.00 91.75 91 ILE A C 1
ATOM 748 O O . ILE A 1 91 ? -8.167 -7.110 6.064 1.00 91.75 91 ILE A O 1
ATOM 752 N N . THR A 1 92 ? -8.015 -5.427 7.548 1.00 91.94 92 THR A N 1
ATOM 753 C CA . THR A 1 92 ? -9.049 -5.918 8.461 1.00 91.94 92 THR A CA 1
ATOM 754 C C . THR A 1 92 ? -10.160 -4.897 8.589 1.00 91.94 92 THR A C 1
ATOM 756 O O . THR A 1 92 ? -9.913 -3.707 8.773 1.00 91.94 92 THR A O 1
ATOM 759 N N . THR A 1 93 ? -11.403 -5.358 8.499 1.00 90.75 93 THR A N 1
ATOM 760 C CA . THR A 1 93 ? -12.568 -4.518 8.775 1.00 90.75 93 THR A CA 1
ATOM 761 C C . THR A 1 93 ? -12.727 -4.352 10.283 1.00 90.75 93 THR A C 1
ATOM 763 O O . THR A 1 93 ? -12.698 -5.325 11.036 1.00 90.75 93 THR A O 1
ATOM 766 N N . THR A 1 94 ? -12.912 -3.116 10.727 1.00 88.38 94 THR A N 1
ATOM 767 C CA . THR A 1 94 ? -13.158 -2.750 12.124 1.00 88.38 94 THR A CA 1
ATOM 768 C C . THR A 1 94 ? -14.460 -1.957 12.229 1.00 88.38 94 THR A C 1
ATOM 770 O O . THR A 1 94 ? -15.096 -1.642 11.224 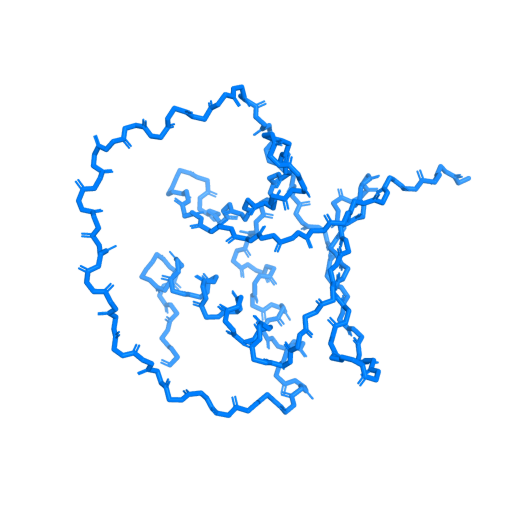1.00 88.38 94 THR A O 1
ATOM 773 N N . LYS A 1 95 ? -14.892 -1.634 13.455 1.00 84.25 95 LYS A N 1
ATOM 774 C CA . LYS A 1 95 ? -16.088 -0.797 13.668 1.00 84.25 95 LYS A CA 1
ATOM 775 C C . LYS A 1 95 ? -15.931 0.609 13.079 1.00 84.25 95 LYS A C 1
ATOM 777 O O . LYS A 1 95 ? -16.924 1.202 12.676 1.00 84.25 95 LYS A O 1
ATOM 782 N N . ASP A 1 96 ? -14.693 1.095 13.007 1.00 80.44 96 ASP A N 1
ATOM 783 C CA . ASP A 1 96 ? -14.349 2.463 12.613 1.00 80.44 96 ASP A CA 1
ATOM 784 C C . ASP A 1 96 ? -13.853 2.559 11.154 1.00 80.44 96 ASP A C 1
ATOM 786 O O . ASP A 1 96 ? -13.493 3.639 10.690 1.00 80.44 96 ASP A O 1
ATOM 790 N N . GLY A 1 97 ? -13.832 1.442 10.412 1.00 88.88 97 GLY A N 1
ATOM 791 C CA . GLY A 1 97 ? -13.404 1.393 9.014 1.00 88.88 97 GLY A CA 1
ATOM 792 C C . GLY A 1 97 ? -12.530 0.181 8.699 1.00 88.88 97 GLY A C 1
ATOM 793 O O . GLY A 1 97 ? -12.935 -0.964 8.888 1.00 88.88 97 GLY A O 1
ATOM 794 N N . PHE A 1 98 ? -11.333 0.440 8.179 1.00 91.69 98 PHE A N 1
ATOM 795 C CA . PHE A 1 98 ? -10.374 -0.560 7.728 1.00 91.69 98 PHE A CA 1
ATOM 796 C C . PHE A 1 98 ? -9.017 -0.296 8.365 1.00 91.69 98 PHE A C 1
ATOM 798 O O . PHE A 1 98 ? -8.416 0.755 8.143 1.00 91.69 98 PHE A O 1
ATOM 805 N N . THR A 1 99 ? -8.510 -1.260 9.126 1.00 93.62 99 THR A N 1
ATOM 806 C CA . THR A 1 99 ? -7.122 -1.238 9.581 1.00 93.62 99 THR A CA 1
ATOM 807 C C . THR A 1 99 ? -6.252 -1.902 8.525 1.00 93.62 99 THR A C 1
ATOM 809 O O . THR A 1 99 ? -6.450 -3.071 8.185 1.00 93.62 99 THR A O 1
ATOM 812 N N . ILE A 1 100 ? -5.302 -1.133 8.002 1.00 93.00 100 ILE A N 1
ATO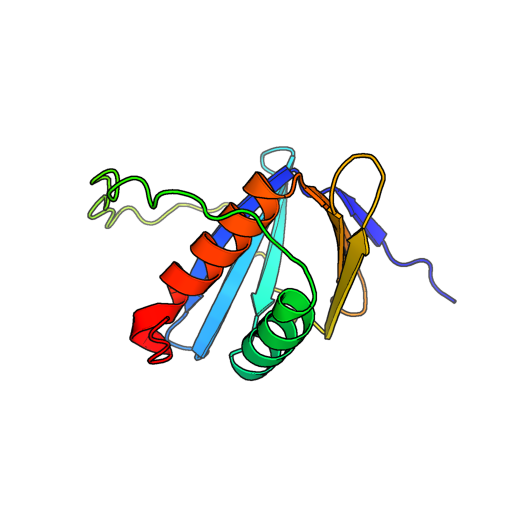M 813 C CA . ILE A 1 100 ? -4.317 -1.560 7.014 1.00 93.00 100 ILE A CA 1
ATOM 814 C C . ILE A 1 100 ? -2.981 -1.696 7.726 1.00 93.00 100 ILE A C 1
ATOM 816 O O . ILE A 1 100 ? -2.492 -0.743 8.337 1.00 93.00 100 ILE A O 1
ATOM 820 N N . THR A 1 101 ? -2.386 -2.870 7.587 1.00 93.81 101 THR A N 1
ATOM 821 C CA . THR A 1 101 ? -1.067 -3.195 8.111 1.00 93.81 101 THR A CA 1
ATOM 822 C C . THR A 1 101 ? -0.154 -3.529 6.942 1.00 93.81 101 THR A C 1
ATOM 824 O O . THR A 1 101 ? -0.404 -4.499 6.230 1.00 93.81 101 THR A O 1
ATOM 827 N N . ILE A 1 102 ? 0.887 -2.728 6.730 1.00 93.81 102 ILE A N 1
ATOM 828 C CA . ILE A 1 102 ? 1.893 -2.912 5.678 1.00 93.81 102 ILE A CA 1
ATOM 829 C C . ILE A 1 102 ? 3.194 -3.365 6.332 1.00 93.81 102 ILE A C 1
ATOM 831 O O . ILE A 1 102 ? 3.637 -2.745 7.298 1.00 93.81 102 ILE A O 1
ATOM 835 N N . GLU A 1 103 ? 3.818 -4.417 5.814 1.00 94.25 103 GLU A N 1
ATOM 836 C CA . GLU A 1 103 ? 5.080 -4.936 6.344 1.00 94.25 103 GLU A CA 1
ATOM 837 C C . GLU A 1 103 ? 6.15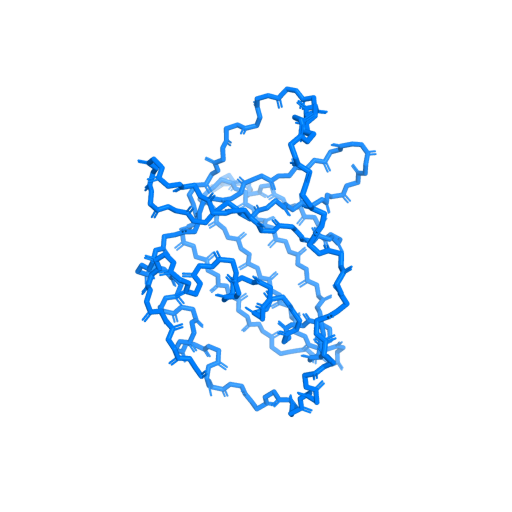6 -5.010 5.261 1.00 94.25 103 GLU A C 1
ATOM 839 O O . GLU A 1 103 ? 5.886 -5.428 4.132 1.00 94.25 103 GLU A O 1
ATOM 844 N N . ASP A 1 104 ? 7.384 -4.652 5.635 1.00 90.69 104 ASP A N 1
ATOM 845 C CA . ASP A 1 104 ? 8.597 -4.763 4.809 1.00 90.69 104 ASP A CA 1
ATOM 846 C C . ASP A 1 104 ? 9.582 -5.829 5.348 1.00 90.69 104 ASP A C 1
ATOM 848 O O . ASP A 1 104 ? 10.766 -5.835 5.020 1.00 90.69 104 ASP A O 1
ATOM 852 N N . GLY A 1 105 ? 9.108 -6.674 6.269 1.00 87.38 105 GLY A N 1
ATOM 853 C CA . GLY A 1 105 ? 9.902 -7.678 6.982 1.00 87.38 105 GLY A CA 1
ATOM 854 C C . GLY A 1 105 ? 10.499 -7.191 8.309 1.00 87.38 105 GLY A C 1
ATOM 855 O O . GLY A 1 105 ? 10.579 -7.973 9.263 1.00 87.38 105 GLY A O 1
ATOM 856 N N . SER A 1 106 ? 10.839 -5.904 8.427 1.00 86.69 106 SER A N 1
ATOM 857 C CA . SER A 1 106 ? 11.508 -5.316 9.603 1.00 86.69 106 SER A CA 1
ATOM 858 C C . SER A 1 106 ? 10.610 -4.382 10.425 1.00 86.69 106 SER A C 1
ATOM 860 O O . SER A 1 106 ? 10.658 -4.368 11.660 1.00 86.69 106 SER A O 1
ATOM 862 N N . THR A 1 107 ? 9.726 -3.680 9.732 1.00 89.62 107 THR A N 1
ATOM 863 C CA . THR A 1 107 ? 8.831 -2.641 10.213 1.00 89.62 107 THR A CA 1
ATOM 864 C C . THR A 1 107 ? 7.398 -3.005 9.837 1.00 89.62 107 THR A C 1
ATOM 866 O O . THR A 1 107 ? 7.120 -3.633 8.812 1.00 89.62 107 THR A O 1
ATOM 869 N N . GLN A 1 108 ? 6.473 -2.605 10.698 1.00 92.75 108 GLN A N 1
ATOM 870 C CA . GLN A 1 108 ? 5.043 -2.700 10.489 1.00 92.75 108 GLN A CA 1
ATOM 871 C C . GLN A 1 108 ? 4.450 -1.290 10.489 1.00 92.75 108 GLN A C 1
ATOM 873 O O . GLN A 1 108 ? 4.539 -0.563 11.476 1.00 92.75 108 GLN A O 1
ATOM 878 N N . ILE A 1 109 ? 3.820 -0.900 9.389 1.00 91.00 109 ILE A N 1
ATOM 879 C CA . ILE A 1 109 ? 3.127 0.379 9.251 1.00 91.00 109 ILE A CA 1
ATOM 880 C C . ILE A 1 109 ? 1.638 0.116 9.390 1.00 91.00 109 ILE A C 1
ATOM 882 O O . ILE A 1 109 ? 1.073 -0.672 8.637 1.00 91.00 109 ILE A O 1
ATOM 886 N N . VAL A 1 110 ? 1.002 0.791 10.339 1.00 91.75 110 VAL A N 1
ATOM 887 C CA . VAL A 1 110 ? -0.415 0.621 10.651 1.00 91.75 110 VAL A CA 1
ATOM 888 C C . VAL A 1 110 ? -1.153 1.930 10.405 1.00 91.75 110 VAL A C 1
ATOM 890 O O . VAL A 1 110 ? -0.711 3.004 10.816 1.00 91.75 110 VAL A O 1
ATOM 893 N N . THR A 1 111 ? -2.304 1.845 9.747 1.00 91.62 111 THR A N 1
ATOM 894 C CA . THR A 1 111 ? -3.253 2.955 9.633 1.00 91.62 111 THR A CA 1
ATOM 895 C C . THR A 1 111 ? -4.679 2.449 9.742 1.00 91.62 111 THR A C 1
ATOM 897 O O . THR A 1 111 ? -4.960 1.303 9.394 1.00 91.62 111 THR A O 1
ATOM 900 N N . THR A 1 112 ? -5.580 3.308 10.203 1.00 92.50 112 THR A N 1
ATOM 901 C CA . THR A 1 112 ? -7.018 3.050 10.174 1.00 92.50 112 THR A CA 1
ATOM 902 C C . THR A 1 112 ? -7.649 4.086 9.266 1.00 92.50 112 THR A C 1
ATOM 904 O O . THR A 1 112 ? -7.519 5.280 9.520 1.00 92.50 112 THR A O 1
ATOM 907 N N . LEU A 1 113 ? -8.307 3.620 8.208 1.00 91.25 113 LEU A N 1
ATOM 908 C CA . LEU A 1 113 ? -8.959 4.454 7.208 1.00 91.25 113 LEU A CA 1
ATOM 909 C C . LEU A 1 113 ? -10.454 4.151 7.180 1.00 91.25 113 LEU A C 1
ATOM 911 O O . LEU A 1 113 ? -10.863 2.989 7.203 1.00 91.25 113 LEU A O 1
ATOM 915 N N . SER A 1 114 ? -11.282 5.179 7.044 1.00 91.00 114 SER A N 1
ATOM 916 C CA . SER A 1 114 ? -12.672 4.999 6.624 1.00 91.00 114 SER A CA 1
ATOM 917 C C . SER A 1 114 ? -12.742 4.368 5.224 1.00 91.00 114 SER A C 1
ATOM 919 O O . SER A 1 114 ? -11.777 4.386 4.455 1.00 91.00 114 SER A O 1
ATOM 921 N N . ALA A 1 115 ? -13.913 3.849 4.839 1.00 88.31 115 ALA A N 1
ATOM 922 C CA . ALA A 1 115 ? -14.126 3.305 3.492 1.00 88.31 115 ALA A CA 1
ATOM 923 C C . ALA A 1 115 ? -13.789 4.324 2.384 1.00 88.31 115 ALA A C 1
ATOM 925 O O . ALA A 1 115 ? -13.212 3.973 1.353 1.00 88.31 115 ALA A O 1
ATOM 926 N N . GLN A 1 116 ? -14.119 5.599 2.619 1.00 87.62 116 GLN A N 1
ATOM 927 C CA . GLN A 1 116 ? -13.854 6.685 1.681 1.00 87.62 116 GLN A CA 1
ATOM 928 C C . GLN A 1 116 ? -12.352 6.979 1.564 1.00 87.62 116 GLN A C 1
ATOM 930 O O . GLN A 1 116 ? -11.844 7.164 0.459 1.00 87.62 116 GLN A O 1
ATOM 935 N N . GLU A 1 117 ? -11.625 7.001 2.681 1.00 89.75 117 GLU A N 1
ATOM 936 C CA . GLU A 1 117 ? -10.176 7.234 2.695 1.00 89.75 117 GLU A CA 1
ATOM 937 C C . GLU A 1 117 ? -9.398 6.070 2.081 1.00 89.75 117 GLU A C 1
ATOM 939 O O . GLU A 1 117 ? -8.478 6.304 1.299 1.00 89.75 117 GLU A O 1
ATOM 944 N N . LEU A 1 118 ? -9.804 4.825 2.356 1.00 90.31 118 LEU A N 1
ATOM 945 C CA . LEU A 1 118 ? -9.228 3.645 1.713 1.00 90.31 118 LEU A CA 1
ATOM 946 C C . LEU A 1 118 ? -9.392 3.727 0.191 1.00 90.31 118 LEU A C 1
ATOM 948 O O . LEU A 1 118 ? -8.426 3.548 -0.549 1.00 90.31 118 LEU A O 1
ATOM 952 N N . LYS A 1 119 ? -10.586 4.080 -0.298 1.00 87.19 119 LYS A N 1
ATOM 953 C CA . LYS A 1 119 ? -10.814 4.239 -1.738 1.00 87.19 119 LYS A CA 1
ATOM 954 C C . LYS A 1 119 ? -10.018 5.402 -2.339 1.00 87.19 119 LYS A C 1
ATOM 956 O O . LYS A 1 119 ? -9.503 5.261 -3.450 1.00 87.19 119 LYS A O 1
ATOM 961 N N . LYS A 1 120 ? -9.846 6.515 -1.615 1.00 89.12 120 LYS A N 1
ATOM 962 C CA . LYS A 1 120 ? -8.952 7.616 -2.024 1.00 89.12 120 LYS A CA 1
ATOM 963 C C . LYS A 1 120 ? -7.498 7.151 -2.131 1.00 89.12 120 LYS A C 1
ATOM 965 O O . LYS A 1 120 ? -6.851 7.468 -3.124 1.00 89.12 120 LYS A O 1
ATOM 970 N N . LEU A 1 121 ? -7.006 6.367 -1.171 1.00 89.69 121 LEU A N 1
ATOM 971 C CA . LEU A 1 121 ? -5.655 5.798 -1.202 1.00 89.69 121 LEU A CA 1
ATOM 972 C C . LEU A 1 121 ? -5.462 4.854 -2.398 1.00 89.69 121 LEU A C 1
ATOM 974 O O . LEU A 1 121 ? -4.471 4.969 -3.116 1.00 89.69 121 LEU A O 1
ATOM 978 N N . ILE A 1 122 ? -6.420 3.960 -2.650 1.00 89.06 122 ILE A N 1
ATOM 979 C CA . ILE A 1 122 ? -6.382 3.056 -3.809 1.00 89.06 122 ILE A CA 1
ATOM 980 C C . ILE A 1 122 ? -6.366 3.870 -5.105 1.00 89.06 122 ILE A C 1
ATOM 982 O O . ILE A 1 122 ? -5.514 3.650 -5.961 1.00 89.06 122 ILE A O 1
ATOM 986 N N . SER A 1 123 ? -7.254 4.858 -5.227 1.00 87.88 123 SER A N 1
ATOM 987 C CA . SER A 1 123 ? -7.336 5.723 -6.410 1.00 87.88 123 SER A CA 1
ATOM 988 C C . SER A 1 123 ? -6.042 6.504 -6.634 1.00 87.88 123 SER A C 1
ATOM 990 O O . SER A 1 123 ? -5.580 6.608 -7.767 1.00 87.88 123 SER A O 1
ATOM 992 N N . LEU A 1 124 ? -5.429 7.017 -5.564 1.00 89.62 124 LEU A N 1
ATOM 993 C CA . LEU A 1 124 ? -4.131 7.689 -5.595 1.00 89.62 124 LEU A CA 1
ATOM 994 C C . LEU A 1 124 ? -3.045 6.761 -6.165 1.00 89.62 124 LEU A C 1
ATOM 996 O O . LEU A 1 124 ? -2.383 7.124 -7.136 1.00 89.62 124 LEU A O 1
ATOM 1000 N N . ILE A 1 125 ? -2.919 5.546 -5.621 1.00 90.56 125 ILE A N 1
ATOM 1001 C CA . ILE A 1 125 ? -1.946 4.544 -6.080 1.00 90.56 125 ILE A CA 1
ATOM 1002 C C . ILE A 1 125 ? -2.184 4.202 -7.553 1.00 90.56 125 ILE A C 1
ATOM 1004 O O . ILE A 1 125 ? -1.257 4.276 -8.357 1.00 90.56 125 ILE A O 1
ATOM 1008 N N . LEU A 1 126 ? -3.423 3.872 -7.922 1.00 89.12 126 LEU A N 1
ATOM 1009 C CA . LEU A 1 126 ? -3.770 3.459 -9.279 1.00 89.12 126 LEU A CA 1
ATOM 1010 C C . LEU A 1 126 ? -3.533 4.568 -10.304 1.00 89.12 126 LEU A C 1
ATOM 1012 O O . LEU A 1 126 ? -2.983 4.298 -11.369 1.00 89.12 126 LEU A O 1
ATOM 1016 N N . ARG A 1 127 ? -3.890 5.818 -9.984 1.00 88.88 127 ARG A N 1
ATOM 1017 C CA . ARG A 1 127 ? -3.653 6.976 -10.860 1.00 88.88 127 ARG A CA 1
ATOM 1018 C C . ARG A 1 127 ? -2.164 7.200 -11.109 1.00 88.88 127 ARG A C 1
ATOM 1020 O O . ARG A 1 127 ? -1.795 7.502 -12.239 1.00 88.88 127 ARG A O 1
ATOM 1027 N N . THR A 1 128 ? -1.316 6.999 -10.099 1.00 89.31 128 THR A N 1
ATOM 1028 C CA . THR A 1 128 ? 0.141 7.155 -10.229 1.00 89.31 128 THR A CA 1
ATOM 1029 C C . THR A 1 128 ? 0.757 6.181 -11.231 1.00 89.31 128 THR A C 1
ATOM 1031 O O . THR A 1 128 ? 1.678 6.562 -11.945 1.00 89.31 128 THR A O 1
ATOM 1034 N N . VAL A 1 129 ? 0.252 4.948 -11.322 1.00 88.56 129 VAL A N 1
ATOM 1035 C CA . VAL A 1 129 ? 0.812 3.916 -12.218 1.00 88.56 129 VAL A CA 1
ATOM 1036 C C . VAL A 1 129 ? -0.027 3.642 -13.461 1.00 88.56 129 VAL A C 1
ATOM 1038 O O . VAL A 1 129 ? 0.393 2.858 -14.307 1.00 88.56 129 VAL A O 1
ATOM 1041 N N . ARG A 1 130 ? -1.197 4.279 -13.604 1.00 85.31 130 ARG A N 1
ATOM 1042 C CA . ARG A 1 130 ? -2.181 4.013 -14.667 1.00 85.31 130 ARG A CA 1
ATOM 1043 C C . ARG A 1 130 ? -1.539 3.912 -16.049 1.00 85.31 130 ARG A C 1
ATOM 1045 O O . ARG A 1 130 ? -1.699 2.908 -16.736 1.00 85.31 130 ARG A O 1
ATOM 1052 N N . PHE A 1 131 ? -0.802 4.952 -16.435 1.00 83.88 131 PHE A N 1
ATOM 1053 C CA . PHE A 1 131 ? -0.180 5.042 -17.755 1.00 83.88 131 PHE A CA 1
ATOM 1054 C C . PHE A 1 131 ? 1.061 4.161 -17.867 1.00 83.88 131 PHE A C 1
ATOM 1056 O O . PHE A 1 131 ? 1.199 3.430 -18.842 1.00 83.88 131 PHE A O 1
ATOM 1063 N N . ALA A 1 132 ? 1.923 4.182 -16.849 1.00 85.69 132 ALA A N 1
ATOM 1064 C CA . ALA A 1 132 ? 3.164 3.416 -16.840 1.00 85.69 132 ALA A CA 1
ATOM 1065 C C . ALA A 1 132 ? 2.928 1.902 -16.922 1.00 85.69 132 ALA A C 1
ATOM 1067 O O . ALA A 1 132 ? 3.629 1.186 -17.631 1.00 85.69 132 ALA A O 1
ATOM 1068 N N . TRP A 1 133 ? 1.909 1.412 -16.219 1.00 87.38 133 TRP A N 1
ATOM 1069 C CA . TRP A 1 133 ? 1.581 -0.009 -16.136 1.00 87.38 133 TRP A CA 1
ATOM 1070 C C . TRP A 1 133 ? 0.394 -0.405 -17.010 1.00 87.38 133 TRP A C 1
ATOM 1072 O O . TRP A 1 133 ? -0.066 -1.542 -16.905 1.00 87.38 133 TRP A O 1
ATOM 1082 N N . GLY A 1 134 ? -0.113 0.494 -17.860 1.00 81.44 134 GLY A N 1
ATOM 1083 C CA . GLY A 1 134 ? -1.233 0.217 -18.763 1.00 81.44 134 GLY A CA 1
ATOM 1084 C C . GLY A 1 134 ? -2.473 -0.332 -18.050 1.00 81.44 134 GLY A C 1
ATOM 1085 O O . GLY A 1 134 ? -3.135 -1.226 -18.572 1.00 81.44 134 GLY A O 1
ATOM 1086 N N . LEU A 1 135 ? -2.747 0.139 -16.831 1.00 75.75 135 LEU A N 1
ATOM 1087 C CA . LEU A 1 135 ? -3.908 -0.287 -16.061 1.00 75.75 135 LEU A CA 1
ATOM 1088 C C . LEU A 1 135 ? -5.087 0.628 -16.410 1.00 75.75 135 LEU A C 1
ATOM 1090 O O . LEU A 1 135 ? -5.089 1.804 -16.055 1.00 75.75 135 LEU A O 1
ATOM 1094 N N . TYR A 1 136 ? -6.074 0.101 -17.131 1.00 63.25 136 TYR A N 1
ATOM 1095 C CA . TYR A 1 136 ? -7.309 0.812 -17.460 1.00 63.25 136 TYR A CA 1
ATOM 1096 C C . TYR A 1 136 ? -8.437 0.198 -16.630 1.00 63.25 136 TYR A C 1
ATOM 1098 O O . TYR A 1 136 ? -8.793 -0.959 -16.844 1.00 63.25 136 TYR A O 1
ATOM 1106 N N . PHE A 1 137 ? -8.922 0.961 -15.654 1.00 60.41 137 PHE A N 1
ATOM 1107 C CA . PHE A 1 137 ? -10.086 0.645 -14.826 1.00 60.41 137 PHE A CA 1
ATOM 1108 C C . PHE A 1 137 ? -11.259 1.504 -15.286 1.00 60.41 137 PHE A C 1
ATOM 1110 O O . PHE A 1 137 ? -10.983 2.660 -15.704 1.00 60.41 137 PHE A O 1
#

Secondary structure (DSSP, 8-state):
-PPPEEEE--EEEEEEETTTTEEEEEEEEETTEEEEEEE-HHHHHHHHHHHTTS-PPP-------S-----------SS---PEEP-EEEEEEETTEEEEEEE-SSEEEEEEE-HHHHHHHHHHHHHHHTTTTT---

Radius of gyration: 15.34 Å; Cα contacts (8 Å, |Δi|>4): 189; chains: 1; bounding box: 37×35×37 Å

pLDDT: mean 79.35, std 18.11, range [30.48, 95.56]

Sequence (137 aa):
MKSKEQLIAKQFTSVYDEREDRLRLIVNLNYPTRYDLWITRAFLIKLLDELSKFSLPEIEEEPPSTNQSDAKEPAIYPSINTPHLVESVNITTTKDGFTITIEDGSTQIVTTLSAQELKKLISLILRTVRFAWGLYF

Solvent-accessible surface area (backbone atoms only — not comparable to full-atom values): 8340 Å² total; per-residue (Å²): 133,84,82,62,49,79,43,58,52,74,47,80,48,66,45,64,38,83,88,78,64,30,36,38,43,38,31,37,54,49,95,91,49,63,49,43,30,35,43,44,64,72,56,49,55,54,49,52,60,62,50,66,75,52,93,65,78,89,70,84,76,73,72,80,74,86,68,78,67,87,60,88,56,80,78,83,68,83,73,92,72,78,59,40,55,62,73,48,76,48,79,43,82,53,98,81,30,35,41,39,40,38,27,52,88,61,43,35,40,38,36,77,31,41,61,68,53,47,50,49,52,52,49,49,50,48,63,54,39,21,76,85,67,69,56,84,131

Mean predicted aligned error: 8.65 Å

Foldseek 3Di:
DDDAAEAEFDDWAWAQDPVVRWIWIWTPRDPPDIAIATDHPVNLVVVVVVVVPDDFDDDDPDPPPPPPPPPPPPPPRPDDRPHAYWPDWDWDQDPQAIWIWTDRPRHIYIYGDHSVRVVVVNCNHCVNCCVVVVDDD